Protein AF-A0A164LE20-F1 (afdb_monomer)

Nearest PDB structures (foldseek):
  1k1s-assembly1_A  TM=2.979E-01  e=1.971E+00  Saccharolobus solfataricus
  1k1q-assembly1_A  TM=3.313E-01  e=3.299E+00  Saccharolobus solfataricus
  3bq2-assembly1_A  TM=2.694E-01  e=3.493E+00  Sulfolobus acidocaldarius

Radius of gyration: 15.11 Å; Cα contacts (8 Å, |Δi|>4): 226; chains: 1; bounding box: 38×33×38 Å

Mean predicted aligned error: 7.6 Å

Sequence (130 aa):
MSAHNFYTVVSKNEGGFTFVELEKSNEIFAGNDSLSVLHDEYYDVVRVYEKNTDISHEEFANVADDTQGTWFVAQITKESVHVGHEFSSVRELREALPKLLDGVRADLLGDKELEVVIYPPNADTVYKKQ

Solvent-accessible surface area (backbone atoms only — not comparable to full-atom values): 7385 Å² total; per-residue (Å²): 129,87,80,80,51,39,31,41,39,36,23,42,55,100,91,43,35,43,78,45,82,40,74,70,49,72,64,60,71,71,48,88,65,17,56,49,52,48,49,76,76,35,52,59,63,45,36,29,31,45,64,87,38,58,51,54,66,70,61,53,68,73,53,60,60,84,46,70,40,63,29,42,33,45,33,34,29,62,85,74,45,76,44,34,48,79,33,62,28,43,45,60,41,62,70,45,45,65,61,55,69,69,46,34,46,74,80,62,85,72,49,61,61,81,33,46,40,36,32,53,61,82,43,55,59,85,42,69,66,131

Organism: Bacillus cereus (NCBI:txid1396)

pLDDT: mean 80.0, std 15.76, range [35.25, 96.56]

Structure (mmCIF, N/CA/C/O backbone):
data_AF-A0A164LE20-F1
#
_entry.id   AF-A0A164LE20-F1
#
loop_
_atom_site.group_PDB
_atom_site.id
_atom_site.type_symbol
_atom_site.label_atom_id
_atom_site.label_alt_id
_atom_site.label_comp_id
_atom_site.label_asym_id
_atom_site.label_entity_id
_atom_site.label_seq_id
_atom_site.pdbx_PDB_ins_code
_atom_site.Cartn_x
_atom_site.Cartn_y
_atom_site.Cartn_z
_atom_site.occupancy
_atom_site.B_iso_or_equiv
_atom_site.auth_seq_id
_atom_site.auth_comp_id
_atom_site.auth_asym_id
_atom_site.auth_atom_id
_atom_site.pdbx_PDB_model_num
ATOM 1 N N . MET A 1 1 ? 24.022 18.325 -0.982 1.00 35.25 1 MET A N 1
ATOM 2 C CA . MET A 1 1 ? 23.629 16.904 -1.045 1.00 35.25 1 MET A CA 1
ATOM 3 C C . MET A 1 1 ? 22.375 16.849 -1.890 1.00 35.25 1 MET A C 1
ATOM 5 O O . MET A 1 1 ? 21.443 17.575 -1.571 1.00 35.25 1 MET A O 1
ATOM 9 N N . SER A 1 2 ? 22.410 16.145 -3.022 1.00 36.69 2 SER A N 1
ATOM 10 C CA . SER A 1 2 ? 21.251 16.013 -3.911 1.00 36.69 2 SER A CA 1
ATOM 11 C C . SER A 1 2 ? 20.137 15.319 -3.132 1.00 36.69 2 SER A C 1
ATOM 13 O O . SER A 1 2 ? 20.308 14.179 -2.705 1.00 36.69 2 SER A O 1
ATOM 15 N N . ALA A 1 3 ? 19.041 16.026 -2.865 1.00 41.00 3 ALA A N 1
ATOM 16 C CA . ALA A 1 3 ? 17.818 15.403 -2.393 1.00 41.00 3 ALA A CA 1
ATOM 17 C C . ALA A 1 3 ? 17.265 14.611 -3.580 1.00 41.00 3 ALA A C 1
ATOM 19 O O . ALA A 1 3 ? 16.560 15.160 -4.423 1.00 41.00 3 ALA A O 1
ATOM 20 N N . HIS A 1 4 ? 17.670 13.347 -3.702 1.00 46.91 4 HIS A N 1
ATOM 21 C CA . HIS A 1 4 ? 17.032 12.434 -4.638 1.00 46.91 4 HIS A CA 1
ATOM 22 C C . HIS A 1 4 ? 15.567 12.313 -4.185 1.00 46.91 4 HIS A C 1
ATOM 24 O O . HIS A 1 4 ? 15.258 11.738 -3.132 1.00 46.91 4 HIS A O 1
ATOM 30 N N . ASN A 1 5 ? 14.691 13.000 -4.920 1.00 65.69 5 ASN A N 1
ATOM 31 C CA . ASN A 1 5 ? 13.245 12.924 -4.774 1.00 65.69 5 ASN A CA 1
ATOM 32 C C . ASN A 1 5 ? 12.844 11.621 -5.464 1.00 65.69 5 ASN A C 1
ATOM 34 O O . ASN A 1 5 ? 12.997 11.516 -6.677 1.00 65.69 5 ASN A O 1
ATOM 38 N N . PHE A 1 6 ? 12.445 10.615 -4.696 1.00 74.75 6 PHE A N 1
ATOM 39 C CA . PHE A 1 6 ? 11.974 9.344 -5.238 1.00 74.75 6 PHE A CA 1
ATOM 40 C C . PHE A 1 6 ? 10.446 9.346 -5.266 1.00 74.75 6 PHE A C 1
ATOM 42 O O . PHE A 1 6 ? 9.825 10.006 -4.437 1.00 74.75 6 PHE A O 1
ATOM 49 N N . TYR A 1 7 ? 9.860 8.609 -6.198 1.00 82.31 7 TYR A N 1
ATOM 50 C CA . TYR A 1 7 ? 8.422 8.372 -6.289 1.00 82.31 7 TYR A CA 1
ATOM 51 C C . TYR A 1 7 ? 8.149 6.879 -6.249 1.00 82.31 7 TYR A C 1
ATOM 53 O O . TYR A 1 7 ? 8.954 6.102 -6.762 1.00 82.31 7 TYR A O 1
ATOM 61 N N . THR A 1 8 ? 6.991 6.489 -5.724 1.00 86.69 8 THR A N 1
ATOM 62 C CA . THR A 1 8 ? 6.518 5.108 -5.839 1.00 86.69 8 THR A CA 1
ATOM 63 C C . THR A 1 8 ? 5.403 5.037 -6.871 1.00 86.69 8 THR A C 1
ATOM 65 O O . THR A 1 8 ? 4.338 5.630 -6.696 1.00 86.69 8 THR A O 1
ATOM 68 N N . VAL A 1 9 ? 5.640 4.297 -7.950 1.00 86.94 9 VAL A N 1
ATOM 69 C CA . VAL A 1 9 ? 4.643 4.014 -8.985 1.00 86.94 9 VAL A CA 1
ATOM 70 C C . VAL A 1 9 ? 3.929 2.715 -8.646 1.00 86.94 9 VAL A C 1
ATOM 72 O O . VAL A 1 9 ? 4.569 1.678 -8.483 1.00 86.94 9 VAL A O 1
ATOM 75 N N . VAL A 1 10 ? 2.601 2.778 -8.570 1.00 89.50 10 VAL A N 1
ATOM 76 C CA . VAL A 1 10 ? 1.716 1.618 -8.467 1.00 89.50 10 VAL A CA 1
ATOM 77 C C . VAL A 1 10 ? 1.113 1.344 -9.837 1.00 89.50 10 VAL A C 1
ATOM 79 O O . VAL A 1 10 ? 0.312 2.131 -10.356 1.00 89.50 10 VAL A O 1
ATOM 82 N N . SER A 1 11 ? 1.468 0.194 -10.392 1.00 87.88 11 SER A N 1
ATOM 83 C CA . SER A 1 11 ? 0.993 -0.283 -11.689 1.00 87.88 11 SER A CA 1
ATOM 84 C C . SER A 1 11 ? 0.170 -1.547 -11.529 1.00 87.88 11 SER A C 1
ATOM 86 O O . SER A 1 11 ? 0.471 -2.387 -10.680 1.00 87.88 11 SER A O 1
ATOM 88 N N . LYS A 1 12 ? -0.862 -1.692 -12.359 1.00 87.19 12 LYS A N 1
ATOM 89 C CA . LYS A 1 12 ? -1.690 -2.895 -12.419 1.00 87.19 12 LYS A CA 1
ATOM 90 C C . LYS A 1 12 ? -1.331 -3.719 -13.650 1.00 87.19 12 LYS A C 1
ATOM 92 O O . LYS A 1 12 ? -1.237 -3.197 -14.756 1.00 87.19 12 LYS A O 1
ATOM 97 N N . ASN A 1 13 ? -1.166 -5.021 -13.461 1.00 81.62 13 ASN A N 1
ATOM 98 C CA . ASN A 1 13 ? -0.957 -5.996 -14.528 1.00 81.62 13 ASN A CA 1
ATOM 99 C C . ASN A 1 13 ? -1.868 -7.222 -14.322 1.00 81.62 13 ASN A C 1
ATOM 101 O O . ASN A 1 13 ? -2.644 -7.279 -13.367 1.00 81.62 13 ASN A O 1
ATOM 105 N N . GLU A 1 14 ? -1.800 -8.205 -15.226 1.00 78.38 14 GLU A N 1
ATOM 106 C CA . GLU A 1 14 ? -2.634 -9.419 -15.161 1.00 78.38 14 GLU A CA 1
ATOM 107 C C . GLU A 1 14 ? -2.440 -10.230 -13.863 1.00 78.38 14 GLU A C 1
ATOM 109 O O . GLU A 1 14 ? -3.344 -10.954 -13.451 1.00 78.38 14 GLU A O 1
ATOM 114 N N . GLY A 1 15 ? -1.286 -10.088 -13.204 1.00 74.00 15 GLY A N 1
ATOM 115 C CA . GLY A 1 15 ? -0.936 -10.760 -11.952 1.00 74.00 15 GLY A CA 1
ATOM 116 C C . GLY A 1 15 ? -1.239 -9.966 -10.676 1.00 74.00 15 GLY A C 1
ATOM 117 O O . GLY A 1 15 ? -0.987 -10.486 -9.592 1.00 74.00 15 GLY A O 1
ATOM 118 N N . GLY A 1 16 ? -1.769 -8.740 -10.772 1.00 85.25 16 GLY A N 1
ATOM 119 C CA . GLY A 1 16 ? -2.086 -7.889 -9.618 1.00 85.25 16 GLY A CA 1
ATOM 120 C C . GLY A 1 16 ? -1.420 -6.516 -9.686 1.00 85.25 16 GLY A C 1
ATOM 121 O O . GLY A 1 16 ? -1.396 -5.886 -10.744 1.00 85.25 16 GLY A O 1
ATOM 122 N N . PHE A 1 17 ? -0.911 -6.038 -8.548 1.00 90.50 17 PHE A N 1
ATOM 123 C CA . PHE A 1 17 ? -0.223 -4.750 -8.451 1.00 90.50 17 PHE A CA 1
ATOM 124 C C . PHE A 1 17 ? 1.288 -4.924 -8.306 1.00 90.50 17 PHE A C 1
ATOM 126 O O . PHE A 1 17 ? 1.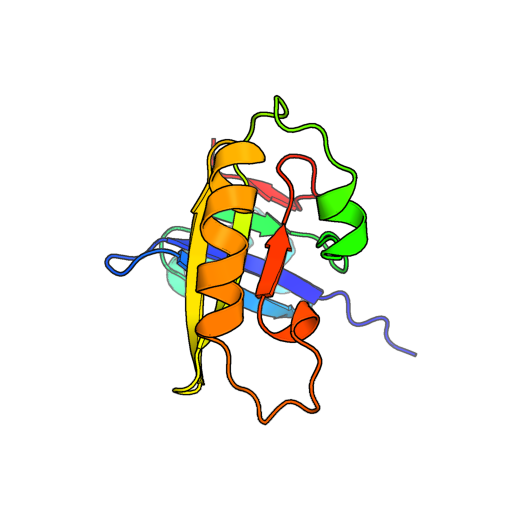763 -5.847 -7.645 1.00 90.50 17 PHE A O 1
ATOM 133 N N . THR A 1 18 ? 2.041 -4.000 -8.891 1.00 87.88 18 THR A N 1
ATOM 134 C CA . THR A 1 18 ? 3.497 -3.892 -8.752 1.00 87.88 18 THR A CA 1
ATOM 135 C C . THR A 1 18 ? 3.881 -2.488 -8.324 1.00 87.88 18 THR A C 1
ATOM 137 O O . THR A 1 18 ? 3.229 -1.520 -8.718 1.00 87.88 18 THR A O 1
ATOM 140 N N . PHE A 1 19 ? 4.958 -2.397 -7.548 1.00 88.06 19 PHE A N 1
ATOM 141 C CA . PHE A 1 19 ? 5.479 -1.157 -6.989 1.00 88.06 19 PHE A CA 1
ATOM 142 C C . PHE A 1 19 ? 6.898 -0.943 -7.497 1.00 88.06 19 PHE A C 1
ATOM 144 O O . PHE A 1 19 ? 7.716 -1.861 -7.434 1.00 88.06 19 PHE A O 1
ATOM 151 N N . VAL A 1 20 ? 7.178 0.251 -8.007 1.00 82.56 20 VAL A N 1
ATOM 152 C CA . VAL A 1 20 ? 8.501 0.615 -8.523 1.00 82.56 20 VAL A CA 1
ATOM 153 C C . VAL A 1 20 ? 8.908 1.960 -7.944 1.00 82.56 20 VAL A C 1
ATOM 155 O O . VAL A 1 20 ? 8.146 2.924 -8.015 1.00 82.56 20 VAL A O 1
ATOM 158 N N . GLU A 1 21 ? 10.110 2.020 -7.377 1.00 81.38 21 GLU A N 1
ATOM 159 C CA . GLU A 1 21 ? 10.728 3.276 -6.965 1.00 81.38 21 GLU A CA 1
ATOM 160 C C . GLU A 1 21 ? 11.446 3.916 -8.151 1.00 81.38 21 GLU A C 1
ATOM 162 O O . GLU A 1 21 ? 12.285 3.285 -8.795 1.00 81.38 21 GLU A O 1
ATOM 167 N N . LEU A 1 22 ? 11.127 5.177 -8.434 1.00 76.56 22 LEU A N 1
ATOM 168 C CA . LEU A 1 22 ? 11.749 5.946 -9.508 1.00 76.56 22 LEU A CA 1
ATOM 169 C C . LEU A 1 22 ? 12.419 7.194 -8.952 1.00 76.56 22 LEU A C 1
ATOM 171 O O . LEU A 1 22 ? 11.830 7.927 -8.157 1.00 76.56 22 LEU A O 1
ATOM 175 N N . GLU A 1 23 ? 13.634 7.477 -9.414 1.00 73.06 23 GLU A N 1
ATOM 176 C CA . GLU A 1 23 ? 14.245 8.786 -9.200 1.00 73.06 23 GLU A CA 1
ATOM 177 C C . GLU A 1 23 ? 13.506 9.849 -10.016 1.00 73.06 23 GLU A C 1
ATOM 179 O O . GLU A 1 23 ? 13.134 9.619 -11.167 1.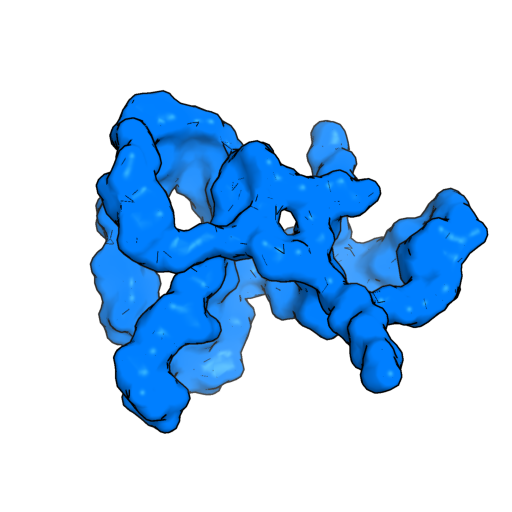00 73.06 23 GLU A O 1
ATOM 184 N N . LYS A 1 24 ? 13.342 11.046 -9.440 1.00 62.16 24 LYS A N 1
ATOM 185 C CA . LYS A 1 24 ? 12.901 12.248 -10.153 1.00 62.16 24 LYS A CA 1
ATOM 186 C C . LYS A 1 24 ? 13.923 12.616 -11.224 1.00 62.16 24 LYS A C 1
ATOM 188 O O . LYS A 1 24 ? 14.743 13.514 -11.033 1.00 62.16 24 LYS A O 1
ATOM 193 N N . SER A 1 25 ? 13.868 11.954 -12.371 1.00 57.62 25 SER A N 1
ATOM 194 C CA . SER A 1 25 ? 14.395 12.546 -13.586 1.00 57.62 25 SER A CA 1
ATOM 195 C C . SER A 1 25 ? 13.447 13.685 -13.964 1.00 57.62 25 SER A C 1
ATOM 197 O O . SER A 1 25 ? 12.223 13.576 -13.841 1.00 57.62 25 SER A O 1
ATOM 199 N N . ASN A 1 26 ? 13.998 14.815 -14.404 1.00 51.78 26 ASN A N 1
ATOM 200 C CA . ASN A 1 26 ? 13.175 15.918 -14.902 1.00 51.78 26 ASN A CA 1
ATOM 201 C C . ASN A 1 26 ? 12.292 15.475 -16.089 1.00 51.78 26 ASN A C 1
ATOM 203 O O . ASN A 1 26 ? 11.334 16.162 -16.404 1.00 51.78 26 ASN A O 1
ATOM 207 N N . GLU A 1 27 ? 12.576 14.329 -16.714 1.00 47.75 27 GLU A N 1
ATOM 208 C CA . GLU A 1 27 ? 11.870 13.795 -17.879 1.00 47.75 27 GLU A CA 1
ATOM 209 C C . GLU A 1 27 ? 10.577 13.041 -17.530 1.00 47.75 27 GLU A C 1
ATOM 211 O O . GLU A 1 27 ? 9.660 13.077 -18.344 1.00 47.75 27 GLU A O 1
ATOM 216 N N . ILE A 1 28 ? 10.440 12.450 -16.329 1.00 55.06 28 ILE A N 1
ATOM 217 C CA . ILE A 1 28 ? 9.213 11.731 -15.898 1.00 55.06 28 ILE A CA 1
ATOM 218 C C . ILE A 1 28 ? 8.056 12.693 -15.542 1.00 55.06 28 ILE A C 1
ATOM 220 O O . ILE A 1 28 ? 6.896 12.286 -15.495 1.00 55.06 28 ILE A O 1
ATOM 224 N N . PHE A 1 29 ? 8.317 13.998 -15.390 1.00 53.97 29 PHE A N 1
ATOM 225 C CA . PHE A 1 29 ? 7.284 14.976 -15.005 1.00 53.97 29 PHE A CA 1
ATOM 226 C C . PHE A 1 29 ? 7.274 16.277 -15.833 1.00 53.97 29 PHE A C 1
ATOM 228 O O . PHE A 1 29 ? 6.552 17.212 -15.485 1.00 53.97 29 PHE A O 1
ATOM 235 N N . ALA A 1 30 ? 8.048 16.372 -16.923 1.00 46.56 30 ALA A N 1
ATOM 236 C CA . ALA A 1 30 ? 8.171 17.589 -17.743 1.00 46.56 30 ALA A CA 1
ATOM 237 C C . ALA A 1 30 ? 7.077 17.792 -18.816 1.00 46.56 30 ALA A C 1
ATOM 239 O O . ALA A 1 30 ? 7.249 18.619 -19.712 1.00 46.56 30 ALA A O 1
ATOM 240 N N . GLY A 1 31 ? 5.930 17.117 -18.730 1.00 47.91 31 GLY A N 1
ATOM 241 C CA . GLY A 1 31 ? 4.773 17.410 -19.582 1.00 47.91 31 GLY A CA 1
ATOM 242 C C . GLY A 1 31 ? 3.818 16.233 -19.742 1.00 47.91 31 GLY A C 1
ATOM 243 O O . GLY A 1 31 ? 4.050 15.155 -19.203 1.00 47.91 31 GLY A O 1
ATOM 244 N N . ASN A 1 32 ? 2.744 16.439 -20.512 1.00 50.25 32 ASN A N 1
ATOM 245 C CA . ASN A 1 32 ? 1.739 15.409 -20.823 1.00 50.25 32 ASN A CA 1
ATOM 246 C C . ASN A 1 32 ? 2.342 14.117 -21.423 1.00 50.25 32 ASN A C 1
ATOM 248 O O . ASN A 1 32 ? 1.724 13.065 -21.292 1.00 50.25 32 ASN A O 1
ATOM 252 N N . ASP A 1 33 ? 3.541 14.183 -22.013 1.00 50.53 33 ASP A N 1
ATOM 253 C CA . ASP A 1 33 ? 4.252 13.036 -22.603 1.00 50.53 33 ASP A CA 1
ATOM 254 C C . ASP A 1 33 ? 5.058 12.209 -21.581 1.00 50.53 33 ASP A C 1
ATOM 256 O O . ASP A 1 33 ? 5.485 11.087 -21.855 1.00 50.53 33 ASP A O 1
ATOM 260 N N . SER A 1 34 ? 5.270 12.716 -20.369 1.00 54.53 34 SER A N 1
ATOM 261 C CA . SER A 1 34 ? 6.060 11.993 -19.374 1.00 54.53 34 SER A CA 1
ATOM 262 C C . SER A 1 34 ? 5.277 10.863 -18.695 1.00 54.53 34 SER A C 1
ATOM 264 O O . SER A 1 34 ? 5.836 9.822 -18.355 1.00 54.53 34 SER A O 1
ATOM 266 N N . LEU A 1 35 ? 3.955 11.024 -18.577 1.00 56.25 35 LEU A N 1
ATOM 267 C CA . LEU A 1 35 ? 3.057 9.941 -18.174 1.00 56.25 35 LEU A CA 1
ATOM 268 C C . LEU A 1 35 ? 2.938 8.867 -19.264 1.00 56.25 35 LEU A C 1
ATOM 270 O O . LEU A 1 35 ? 2.720 7.709 -18.922 1.00 56.25 35 LEU A O 1
ATOM 274 N N . SER A 1 36 ? 3.115 9.206 -20.552 1.00 56.16 36 SER A N 1
ATOM 275 C CA . SER A 1 36 ? 3.174 8.183 -21.607 1.00 56.16 36 SER A CA 1
ATOM 276 C C . SER A 1 36 ? 4.427 7.319 -21.515 1.00 56.16 36 SER A C 1
ATOM 278 O O . SER A 1 36 ? 4.313 6.120 -21.719 1.00 56.16 36 SER A O 1
ATOM 280 N N . VAL A 1 37 ? 5.576 7.870 -21.100 1.00 57.62 37 VAL A N 1
ATOM 281 C CA . VAL A 1 37 ? 6.776 7.055 -20.823 1.00 57.62 37 VAL A CA 1
ATOM 282 C C . VAL A 1 37 ? 6.498 6.061 -19.696 1.00 57.62 37 VAL A C 1
ATOM 284 O O . VAL A 1 37 ? 6.802 4.880 -19.829 1.00 57.62 37 VAL A O 1
ATOM 287 N N . LEU A 1 38 ? 5.834 6.507 -18.621 1.00 63.84 38 LEU A N 1
ATOM 288 C CA . LEU A 1 38 ? 5.429 5.597 -17.550 1.00 63.84 38 LEU A CA 1
ATOM 289 C C . LEU A 1 38 ? 4.423 4.546 -18.026 1.00 63.84 38 LEU A C 1
ATOM 291 O O . LEU A 1 38 ? 4.519 3.416 -17.580 1.00 63.84 38 LEU A O 1
ATOM 295 N N . HIS A 1 39 ? 3.493 4.881 -18.921 1.00 59.69 39 HIS A N 1
ATOM 296 C CA . HIS A 1 39 ? 2.543 3.918 -19.490 1.00 59.69 39 HIS A CA 1
ATOM 297 C C . HIS A 1 39 ? 3.187 2.908 -20.453 1.00 59.69 39 HIS A C 1
ATOM 299 O O . HIS A 1 39 ? 2.734 1.764 -20.516 1.00 59.69 39 HIS A O 1
ATOM 305 N N . ASP A 1 40 ? 4.204 3.325 -21.209 1.00 59.84 40 ASP A N 1
ATOM 306 C CA . ASP A 1 40 ? 4.910 2.476 -22.173 1.00 59.84 40 ASP A CA 1
ATOM 307 C C . ASP A 1 40 ? 5.897 1.527 -21.472 1.00 59.84 40 ASP A C 1
ATOM 309 O O . ASP A 1 40 ? 6.067 0.384 -21.899 1.00 59.84 40 ASP A O 1
ATOM 313 N N . GLU A 1 41 ? 6.528 1.976 -20.381 1.00 63.44 41 GLU A N 1
ATOM 314 C CA . GLU A 1 41 ? 7.474 1.176 -19.591 1.00 63.44 41 GLU A CA 1
ATOM 315 C C . GLU A 1 41 ? 6.798 0.368 -18.474 1.00 63.44 41 GLU A C 1
ATOM 317 O O . GLU A 1 41 ? 7.228 -0.746 -18.159 1.00 63.44 41 GLU A O 1
ATOM 322 N N . TYR A 1 42 ? 5.720 0.895 -17.892 1.00 63.72 42 TYR A N 1
ATOM 323 C CA . TYR A 1 42 ? 4.990 0.291 -16.786 1.00 63.72 42 TYR A CA 1
ATOM 324 C C . TYR A 1 42 ? 3.511 0.156 -17.161 1.00 63.72 42 TYR A C 1
ATOM 326 O O . TYR A 1 42 ? 2.807 1.131 -17.414 1.00 63.72 42 TYR A O 1
ATOM 334 N N . TYR A 1 43 ? 3.021 -1.087 -17.180 1.00 67.00 43 TYR A N 1
ATOM 335 C CA . TYR A 1 43 ? 1.606 -1.418 -17.383 1.00 67.00 43 TYR A CA 1
ATOM 336 C C . TYR A 1 43 ? 0.665 -0.522 -16.558 1.00 67.00 43 TYR A C 1
ATOM 338 O O . TYR A 1 43 ? 1.068 0.013 -15.525 1.00 67.00 43 TYR A O 1
ATOM 346 N N . ASP A 1 44 ? -0.593 -0.415 -17.004 1.00 81.50 44 ASP A N 1
ATOM 347 C CA . ASP A 1 44 ? -1.668 0.446 -16.483 1.00 81.50 44 ASP A CA 1
ATOM 348 C C . ASP A 1 44 ? -1.377 1.121 -15.127 1.00 81.50 44 ASP A C 1
ATOM 350 O O . ASP A 1 44 ? -1.700 0.591 -14.057 1.00 81.50 44 ASP A O 1
ATOM 354 N N . VAL A 1 45 ? -0.715 2.283 -15.180 1.00 84.62 45 VAL A N 1
ATOM 355 C CA . VAL A 1 45 ? -0.361 3.069 -13.995 1.00 84.62 45 VAL A CA 1
ATOM 356 C C . VAL A 1 45 ? -1.643 3.538 -13.318 1.00 84.62 45 VAL A C 1
ATOM 358 O O . VAL A 1 45 ? -2.475 4.222 -13.916 1.00 84.62 45 VAL A O 1
ATOM 361 N N . VAL A 1 46 ? -1.803 3.186 -12.045 1.00 87.38 46 VAL A N 1
ATOM 362 C CA . VAL A 1 46 ? -3.017 3.498 -11.278 1.00 87.38 46 VAL A CA 1
ATOM 363 C C . VAL A 1 46 ? -2.780 4.674 -10.341 1.00 87.38 46 VAL A C 1
ATOM 365 O O . VAL A 1 46 ? -3.657 5.529 -10.167 1.00 87.38 46 VAL A O 1
ATOM 368 N N . ARG A 1 47 ? -1.592 4.737 -9.733 1.00 88.12 47 ARG A N 1
ATOM 369 C CA . ARG A 1 47 ? -1.242 5.769 -8.759 1.00 88.12 47 ARG A CA 1
ATOM 370 C C . ARG A 1 47 ? 0.262 6.015 -8.734 1.00 88.12 47 ARG A C 1
ATOM 372 O O . ARG A 1 47 ? 1.038 5.082 -8.893 1.00 88.12 47 ARG A O 1
ATOM 379 N N . VAL A 1 48 ? 0.662 7.261 -8.503 1.00 86.88 48 VAL A N 1
ATOM 380 C CA . VAL A 1 48 ? 2.058 7.627 -8.247 1.00 86.88 48 VAL A CA 1
ATOM 381 C C . VAL A 1 48 ? 2.116 8.467 -6.980 1.00 86.88 48 VAL A C 1
ATOM 383 O O . VAL A 1 48 ? 1.445 9.497 -6.880 1.00 86.88 48 VAL A O 1
ATOM 386 N N . TYR A 1 49 ? 2.906 8.000 -6.025 1.00 86.94 49 TYR A N 1
ATOM 387 C CA . TYR A 1 49 ? 3.072 8.556 -4.690 1.00 86.94 49 TYR A CA 1
ATOM 388 C C . TYR A 1 49 ? 4.332 9.415 -4.589 1.00 86.94 49 TYR A C 1
ATOM 390 O O . TYR A 1 49 ? 5.369 9.051 -5.147 1.00 86.94 49 TYR A O 1
ATOM 398 N N . GLU A 1 50 ? 4.238 10.534 -3.866 1.00 84.88 50 GLU A N 1
ATOM 399 C CA . GLU A 1 50 ? 5.404 11.308 -3.418 1.00 84.88 50 GLU A CA 1
ATOM 400 C C . GLU A 1 50 ? 6.264 10.496 -2.431 1.00 84.88 50 GLU A C 1
ATOM 402 O O . GLU A 1 50 ? 5.812 9.520 -1.827 1.00 84.88 50 GLU A O 1
ATOM 407 N N . LYS A 1 51 ? 7.522 10.909 -2.249 1.00 80.00 51 LYS A N 1
ATOM 408 C CA . LYS A 1 51 ? 8.446 10.264 -1.305 1.00 80.00 51 LYS A CA 1
ATOM 409 C C . LYS A 1 51 ? 7.924 10.324 0.138 1.00 80.00 51 LYS A C 1
ATOM 411 O O . LYS A 1 51 ? 7.497 11.388 0.579 1.00 80.00 51 LYS A O 1
ATOM 416 N N . ASN A 1 52 ? 8.124 9.246 0.904 1.00 80.06 52 ASN A N 1
ATOM 417 C CA . ASN A 1 52 ? 7.804 9.151 2.338 1.00 80.06 52 ASN A CA 1
ATOM 418 C C . ASN A 1 52 ? 6.313 9.385 2.654 1.00 80.06 52 ASN A C 1
ATOM 420 O O . ASN A 1 52 ? 5.987 9.981 3.679 1.00 80.06 52 ASN A O 1
ATOM 424 N N . THR A 1 53 ? 5.416 9.011 1.740 1.00 88.56 53 THR A N 1
ATOM 425 C CA . THR A 1 53 ? 3.968 9.103 1.978 1.00 88.56 53 THR A CA 1
ATOM 426 C C . THR A 1 53 ? 3.357 7.806 2.509 1.00 88.56 53 THR A C 1
ATOM 428 O O . THR A 1 53 ? 2.159 7.773 2.810 1.00 88.56 53 THR A O 1
ATOM 431 N N . ASP A 1 54 ? 4.143 6.735 2.549 1.00 91.06 54 ASP A N 1
ATOM 432 C CA . ASP A 1 54 ? 3.826 5.528 3.291 1.00 91.06 54 ASP A CA 1
ATOM 433 C C . ASP A 1 54 ? 3.697 5.830 4.789 1.00 91.06 54 ASP A C 1
ATOM 435 O O . ASP A 1 54 ? 4.170 6.855 5.283 1.00 91.06 54 ASP A O 1
ATOM 439 N N . ILE A 1 55 ? 3.006 4.946 5.50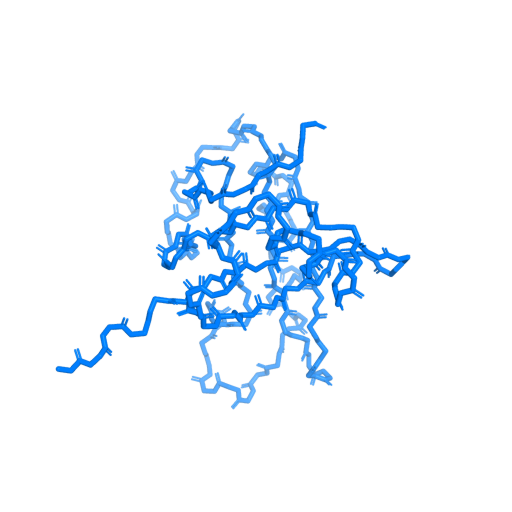1 1.00 92.88 55 ILE A N 1
ATOM 440 C CA . ILE A 1 55 ? 2.850 5.028 6.953 1.00 92.88 55 ILE A CA 1
ATOM 441 C C . ILE A 1 55 ? 3.417 3.774 7.608 1.00 92.88 55 ILE A C 1
ATOM 443 O O . ILE A 1 55 ? 3.314 2.672 7.061 1.00 92.88 55 ILE A O 1
ATOM 447 N N . SER A 1 56 ? 3.949 3.940 8.813 1.00 92.12 56 SER A N 1
ATOM 448 C CA . SER A 1 56 ? 4.383 2.828 9.662 1.00 92.12 56 SER A CA 1
ATOM 449 C C . SER A 1 56 ? 3.205 1.969 10.138 1.00 92.12 56 SER A C 1
ATOM 451 O O . SER A 1 56 ? 2.051 2.418 10.177 1.00 92.12 56 SER A O 1
ATOM 453 N N . HIS A 1 57 ? 3.466 0.732 10.574 1.00 92.19 57 HIS A N 1
ATOM 454 C CA . HIS A 1 57 ? 2.422 -0.130 11.140 1.00 92.19 57 HIS A CA 1
ATOM 455 C C . HIS A 1 57 ? 1.905 0.427 12.471 1.00 92.19 57 HIS A C 1
ATOM 457 O O . HIS A 1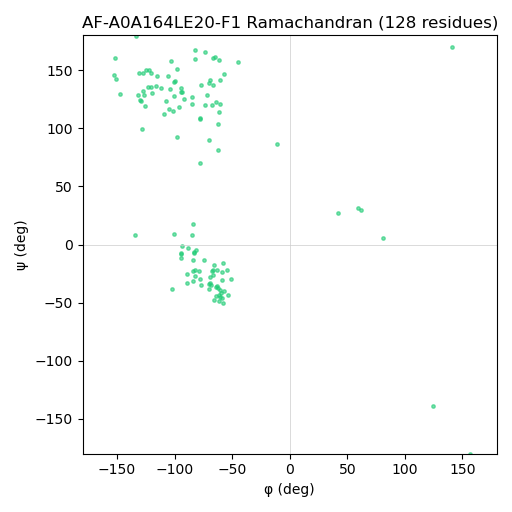 57 ? 0.743 0.196 12.808 1.00 92.19 57 HIS A O 1
ATOM 463 N N . GLU A 1 58 ? 2.715 1.198 13.206 1.00 91.88 58 GLU A N 1
ATOM 464 C CA . GLU A 1 58 ? 2.275 1.942 14.395 1.00 91.88 58 GLU A CA 1
ATOM 465 C C . GLU A 1 58 ? 1.268 3.043 14.032 1.00 91.88 58 GLU A C 1
ATOM 467 O O . GLU A 1 58 ? 0.200 3.136 14.643 1.00 91.88 58 GLU A O 1
ATOM 472 N N . GLU A 1 59 ? 1.561 3.854 13.013 1.00 94.19 59 GLU A N 1
ATOM 473 C CA . GLU A 1 59 ? 0.616 4.856 12.510 1.00 94.19 59 GLU A CA 1
ATOM 474 C C . GLU A 1 59 ? -0.670 4.192 12.015 1.00 94.19 59 GLU A C 1
ATOM 476 O O . GLU A 1 59 ? 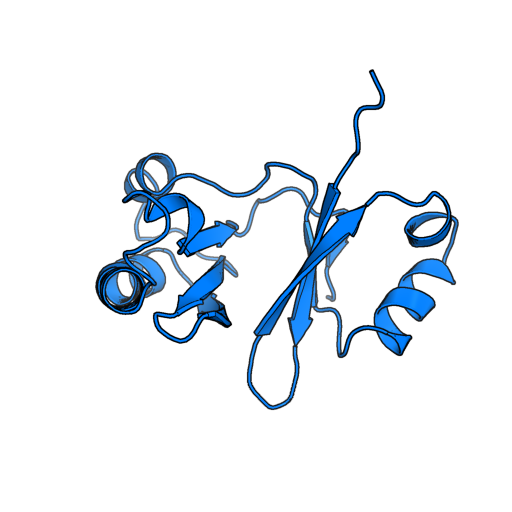-1.764 4.616 12.393 1.00 94.19 59 GLU A O 1
ATOM 481 N N . PHE A 1 60 ? -0.553 3.097 11.257 1.00 95.00 60 PHE A N 1
ATOM 482 C CA . PHE A 1 60 ? -1.694 2.311 10.792 1.00 95.00 60 PHE A CA 1
ATOM 483 C C . PHE A 1 60 ? -2.536 1.746 11.948 1.00 95.00 60 PHE A C 1
ATOM 485 O O . PHE A 1 60 ? -3.768 1.796 11.900 1.00 95.00 60 PHE A O 1
ATOM 492 N N . ALA A 1 61 ? -1.906 1.244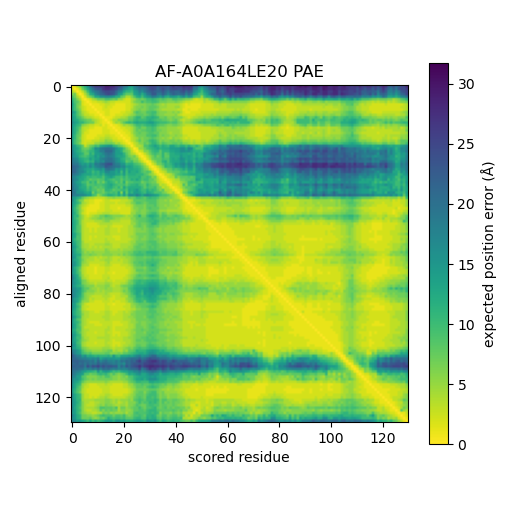 13.015 1.00 93.62 61 ALA A N 1
ATOM 493 C CA . ALA A 1 61 ? -2.609 0.663 14.159 1.00 93.62 61 ALA A CA 1
ATOM 494 C C . ALA A 1 61 ? -3.575 1.657 14.825 1.00 93.62 61 ALA A C 1
ATOM 496 O O . ALA A 1 61 ? -4.627 1.236 15.324 1.00 93.62 61 ALA A O 1
ATOM 497 N N . ASN A 1 62 ? -3.241 2.951 14.773 1.00 95.50 62 ASN A N 1
ATOM 498 C CA . ASN A 1 62 ? -4.020 4.056 15.326 1.00 95.50 62 ASN A CA 1
ATOM 499 C C . ASN A 1 62 ? -5.152 4.555 14.403 1.00 95.50 62 ASN A C 1
ATOM 501 O O . ASN A 1 62 ? -5.952 5.392 14.825 1.00 95.50 62 ASN A O 1
ATOM 505 N N . VAL A 1 63 ? -5.260 4.054 13.167 1.00 95.56 63 VAL A N 1
ATOM 506 C CA . VAL A 1 63 ? -6.332 4.441 12.237 1.00 95.56 63 VAL A CA 1
ATOM 507 C C . VAL A 1 63 ? -7.643 3.737 12.605 1.00 95.56 63 VAL A C 1
ATOM 509 O O . VAL A 1 63 ? -7.666 2.543 12.906 1.00 95.56 63 VAL A O 1
ATOM 512 N N . ALA A 1 64 ? -8.759 4.469 12.568 1.00 94.75 64 ALA A N 1
ATOM 513 C CA . ALA A 1 64 ? -10.078 3.933 12.894 1.00 94.75 64 ALA A CA 1
ATOM 514 C C . ALA A 1 64 ? -10.553 2.881 11.870 1.00 94.75 64 ALA A C 1
ATOM 516 O O . ALA A 1 64 ? -10.434 3.084 10.661 1.00 94.75 64 ALA A O 1
ATOM 517 N N . ASP A 1 65 ? -11.136 1.777 12.350 1.00 91.44 65 ASP A N 1
ATOM 518 C CA . ASP A 1 65 ? -11.554 0.625 11.527 1.00 91.44 65 ASP A CA 1
ATOM 519 C C . ASP A 1 65 ? -12.642 0.935 10.491 1.00 91.44 65 ASP A C 1
ATOM 521 O O . ASP A 1 65 ? -12.814 0.189 9.526 1.00 91.44 65 ASP A O 1
ATOM 525 N N . ASP A 1 66 ? -13.412 2.001 10.695 1.00 92.38 66 ASP A N 1
ATOM 526 C CA . ASP A 1 66 ? -14.446 2.462 9.772 1.00 92.38 66 ASP A CA 1
ATOM 527 C C . ASP A 1 66 ? -13.890 3.323 8.629 1.00 92.38 66 ASP A C 1
ATOM 529 O O . ASP A 1 66 ? -14.616 3.593 7.669 1.00 92.38 66 ASP A O 1
ATOM 533 N N . THR A 1 67 ? -12.605 3.686 8.672 1.00 94.81 67 THR A N 1
ATOM 534 C CA . THR A 1 67 ? -11.940 4.457 7.617 1.00 94.81 67 THR A CA 1
ATOM 535 C C . THR A 1 67 ? -11.980 3.700 6.288 1.00 94.81 67 THR A C 1
ATOM 537 O O . THR A 1 67 ? -11.470 2.582 6.157 1.00 94.81 67 THR A O 1
ATOM 540 N N . GLN A 1 68 ? -12.582 4.343 5.287 1.00 94.62 68 GLN A N 1
ATOM 541 C CA . GLN A 1 68 ? -12.735 3.830 3.925 1.00 94.62 68 GLN A CA 1
ATOM 542 C C . GLN A 1 68 ? -11.736 4.481 2.967 1.00 94.62 68 GLN A C 1
ATOM 544 O O . GLN A 1 68 ? -11.275 5.601 3.189 1.00 94.62 68 GLN A O 1
ATOM 549 N N . GLY A 1 69 ? -11.460 3.798 1.860 1.00 92.50 69 GLY A N 1
ATOM 550 C CA . GLY A 1 69 ? -10.667 4.316 0.750 1.00 92.50 69 GLY A CA 1
ATOM 551 C C . GLY A 1 69 ? -9.747 3.251 0.169 1.00 92.50 69 GLY A C 1
ATOM 552 O O . GLY A 1 69 ? -9.589 2.184 0.742 1.00 92.50 69 GLY A O 1
ATOM 553 N N . THR A 1 70 ? -9.132 3.539 -0.974 1.00 93.81 70 THR A N 1
ATOM 554 C CA . THR A 1 70 ? -8.185 2.607 -1.598 1.00 93.81 70 THR A CA 1
ATOM 555 C C . THR A 1 70 ? -6.834 2.657 -0.890 1.00 93.81 70 THR A C 1
ATOM 557 O O . THR A 1 70 ? -6.086 3.630 -1.062 1.00 93.81 70 THR A O 1
ATOM 560 N N . TRP A 1 71 ? -6.538 1.598 -0.142 1.00 95.44 71 TRP A N 1
ATOM 561 C CA . TRP A 1 71 ? -5.250 1.313 0.481 1.00 95.44 71 TRP A CA 1
ATOM 562 C C . TRP A 1 71 ? -4.424 0.430 -0.441 1.00 95.44 71 TRP A C 1
ATOM 564 O O . TRP A 1 71 ? -4.909 -0.596 -0.916 1.00 95.44 71 TRP A O 1
ATOM 574 N N . PHE A 1 72 ? -3.173 0.812 -0.658 1.00 95.50 72 PHE A N 1
ATOM 575 C CA . PHE A 1 72 ? -2.221 0.029 -1.432 1.00 95.50 72 PHE A CA 1
ATOM 576 C C . PHE A 1 72 ? -1.132 -0.491 -0.503 1.00 95.50 72 PHE A C 1
ATOM 578 O O . PHE A 1 72 ? -0.632 0.254 0.334 1.00 95.50 72 PHE A O 1
ATOM 585 N N . VAL A 1 73 ? -0.774 -1.767 -0.631 1.00 95.19 73 VAL A N 1
ATOM 586 C CA . VAL A 1 73 ? 0.250 -2.394 0.210 1.00 95.19 73 VAL A CA 1
ATOM 587 C C . VAL A 1 73 ? 1.253 -3.125 -0.662 1.00 95.19 73 VAL A C 1
ATOM 589 O O . VAL A 1 73 ? 0.869 -3.987 -1.451 1.00 95.19 73 VAL A O 1
ATOM 592 N N . ALA A 1 74 ? 2.529 -2.790 -0.509 1.00 92.75 74 ALA A N 1
ATOM 593 C CA . ALA A 1 74 ? 3.626 -3.513 -1.134 1.00 92.75 74 ALA A CA 1
ATOM 594 C C . ALA A 1 74 ? 4.162 -4.559 -0.157 1.00 92.75 74 ALA A C 1
ATOM 596 O O . ALA A 1 74 ? 4.370 -4.253 1.012 1.00 92.75 74 ALA A O 1
ATOM 597 N N . GLN A 1 75 ? 4.388 -5.779 -0.633 1.00 91.69 75 GLN A N 1
ATOM 598 C CA . GLN A 1 75 ? 4.950 -6.873 0.147 1.00 91.69 75 GLN A CA 1
ATOM 599 C C . GLN A 1 75 ? 6.155 -7.476 -0.577 1.00 91.69 75 GLN A C 1
ATOM 601 O O . GLN A 1 75 ? 6.051 -7.828 -1.752 1.00 91.69 75 GLN A O 1
ATOM 606 N N . ILE A 1 76 ? 7.262 -7.674 0.133 1.00 88.38 76 ILE A N 1
ATOM 607 C CA . ILE A 1 76 ? 8.380 -8.509 -0.317 1.00 88.38 76 ILE A CA 1
ATOM 6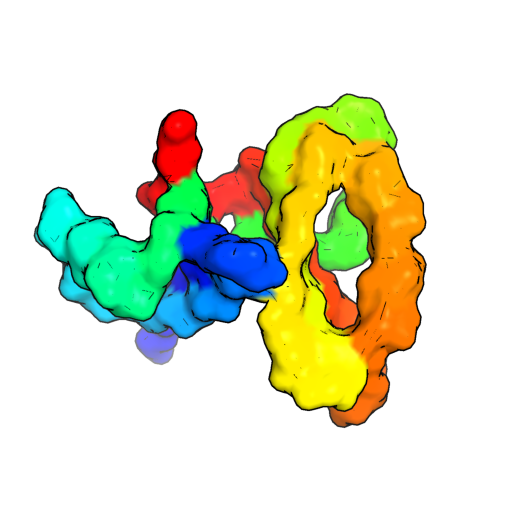08 C C . ILE A 1 76 ? 8.203 -9.900 0.304 1.00 88.38 76 ILE A C 1
ATOM 610 O O . ILE A 1 76 ? 8.133 -10.054 1.523 1.00 88.38 76 ILE A O 1
ATOM 614 N N . THR A 1 77 ? 8.041 -10.934 -0.524 1.00 85.56 77 THR A N 1
ATOM 615 C CA . THR A 1 77 ? 7.834 -12.306 -0.028 1.00 85.56 77 THR A CA 1
ATOM 616 C C . THR A 1 77 ? 9.152 -12.988 0.334 1.00 85.56 77 THR A C 1
ATOM 618 O O . THR A 1 77 ? 10.235 -12.559 -0.068 1.00 85.56 77 THR A O 1
ATOM 621 N N . LYS A 1 78 ? 9.072 -14.127 1.034 1.00 83.56 78 LYS A N 1
ATOM 622 C CA . LYS A 1 78 ? 10.223 -15.005 1.344 1.00 83.56 78 LYS A CA 1
ATOM 623 C C . LYS A 1 78 ? 11.063 -15.386 0.125 1.00 83.56 78 LYS A C 1
ATOM 625 O O . LYS A 1 78 ? 12.266 -15.599 0.245 1.00 83.56 78 LYS A O 1
ATOM 630 N N . GLU A 1 79 ? 10.445 -15.454 -1.045 1.00 83.94 79 GLU A N 1
ATOM 631 C CA . GLU A 1 79 ? 11.075 -15.768 -2.326 1.00 83.94 79 GLU A CA 1
ATOM 632 C C . GLU A 1 79 ? 11.692 -14.531 -3.005 1.00 83.94 79 GLU A C 1
ATOM 634 O O . GLU A 1 79 ? 12.157 -14.626 -4.137 1.00 83.94 79 GLU A O 1
ATOM 639 N N . SER A 1 80 ? 11.738 -13.381 -2.320 1.00 81.06 80 SER A N 1
ATOM 640 C CA . SER A 1 80 ? 12.176 -12.082 -2.859 1.00 81.06 80 SER A CA 1
ATOM 641 C C . SER A 1 80 ? 11.311 -11.569 -4.012 1.00 81.06 80 SER A C 1
ATOM 643 O O . SER A 1 80 ? 11.798 -10.873 -4.902 1.00 81.06 80 SER A O 1
ATOM 645 N N . VAL A 1 81 ? 10.027 -11.932 -4.018 1.00 82.56 81 VAL A N 1
ATOM 646 C CA . VAL A 1 81 ? 9.061 -11.454 -5.010 1.00 82.56 81 VAL A CA 1
ATOM 647 C C . VAL A 1 81 ? 8.337 -10.238 -4.443 1.00 82.56 81 VAL A C 1
ATOM 649 O O . VAL A 1 81 ? 7.847 -10.283 -3.318 1.00 82.56 81 VAL A O 1
ATOM 652 N N . HIS A 1 82 ? 8.249 -9.163 -5.225 1.00 84.94 82 HIS A N 1
ATOM 653 C CA . HIS A 1 82 ? 7.456 -7.986 -4.878 1.00 84.94 82 HIS A CA 1
ATOM 654 C C . HIS A 1 82 ? 6.008 -8.204 -5.317 1.00 84.94 82 HIS A C 1
ATOM 656 O O . HIS A 1 82 ? 5.742 -8.423 -6.501 1.00 84.94 82 HIS A O 1
ATOM 662 N N . VAL A 1 83 ? 5.076 -8.141 -4.370 1.00 88.38 83 VAL A N 1
ATOM 663 C CA . VAL A 1 83 ? 3.645 -8.355 -4.593 1.00 88.38 83 VAL A CA 1
ATOM 664 C C . VAL A 1 83 ? 2.865 -7.175 -4.040 1.00 88.38 83 VAL A C 1
ATOM 666 O O . VAL A 1 83 ? 3.048 -6.775 -2.894 1.00 88.38 83 VAL A O 1
ATOM 669 N N . GLY A 1 84 ? 1.986 -6.616 -4.863 1.00 92.50 84 GLY A N 1
ATOM 670 C CA . GLY A 1 84 ? 1.106 -5.529 -4.482 1.00 92.50 84 GLY A CA 1
ATOM 671 C C . GLY A 1 84 ? -0.316 -5.981 -4.165 1.00 92.50 84 GLY A C 1
ATOM 672 O O . GLY A 1 84 ? -0.894 -6.793 -4.889 1.00 92.50 84 GLY A O 1
ATOM 673 N N . HIS A 1 85 ? -0.901 -5.388 -3.127 1.00 94.12 85 HIS A N 1
ATOM 674 C CA . HIS A 1 85 ? -2.257 -5.658 -2.653 1.00 94.12 85 HIS A CA 1
ATOM 675 C C . HIS A 1 85 ? -3.082 -4.369 -2.587 1.00 94.12 85 HIS A C 1
ATOM 677 O O . HIS A 1 85 ? -2.543 -3.289 -2.337 1.00 94.12 85 HIS A O 1
ATOM 683 N N . GLU A 1 86 ? -4.393 -4.493 -2.785 1.00 95.31 86 GLU A N 1
ATOM 684 C CA . GLU A 1 86 ? -5.367 -3.403 -2.675 1.00 95.31 86 GLU A CA 1
ATOM 685 C C . GLU A 1 86 ? -6.441 -3.778 -1.649 1.00 95.31 86 GLU A C 1
ATOM 687 O O . GLU A 1 86 ? -6.968 -4.891 -1.680 1.00 95.31 86 GLU A O 1
ATOM 692 N N . PHE A 1 87 ? -6.788 -2.837 -0.770 1.00 95.88 87 PHE A N 1
ATOM 693 C CA . PHE A 1 87 ? -7.867 -2.979 0.210 1.00 95.88 87 PHE A CA 1
ATOM 694 C C . PHE A 1 87 ? -8.781 -1.754 0.174 1.00 95.88 87 PHE A C 1
ATOM 696 O O . PHE A 1 87 ? -8.324 -0.637 -0.079 1.00 95.88 87 PHE A O 1
ATOM 703 N N . SER A 1 88 ? -10.074 -1.945 0.446 1.00 95.75 88 SER A N 1
ATOM 704 C CA . SER A 1 88 ? -11.070 -0.860 0.400 1.00 95.75 88 SER A CA 1
ATOM 705 C C . SER A 1 88 ? -11.323 -0.211 1.764 1.00 95.75 88 SER A C 1
ATOM 707 O O . SER A 1 88 ? -11.970 0.836 1.854 1.00 95.75 88 SER A O 1
ATOM 709 N N . SER A 1 89 ? -10.826 -0.823 2.843 1.00 95.38 89 SER A N 1
ATOM 710 C CA . SER A 1 89 ? -10.990 -0.318 4.205 1.00 95.38 89 SER A CA 1
ATOM 711 C C . SER A 1 89 ? -9.845 -0.723 5.128 1.00 95.38 89 SER A C 1
ATOM 713 O O . SER A 1 89 ? -9.145 -1.711 4.893 1.00 95.38 89 SER A O 1
ATOM 715 N N . VAL A 1 90 ? -9.706 0.014 6.234 1.00 96.19 90 VAL A N 1
ATOM 716 C CA . VAL A 1 90 ? -8.758 -0.324 7.308 1.00 96.19 90 VAL A CA 1
ATOM 717 C C . VAL A 1 90 ? -9.064 -1.683 7.913 1.00 96.19 90 VAL A C 1
ATOM 719 O O . VAL A 1 90 ? -8.136 -2.435 8.184 1.00 96.19 90 VAL A O 1
ATOM 722 N N . ARG A 1 91 ? -10.344 -2.029 8.088 1.00 95.88 91 ARG A N 1
ATOM 723 C CA . ARG A 1 91 ? -10.740 -3.336 8.623 1.00 95.88 91 ARG A CA 1
ATOM 724 C C . ARG A 1 91 ? -10.204 -4.488 7.774 1.00 95.88 91 ARG A C 1
ATOM 726 O O . ARG A 1 91 ? -9.577 -5.389 8.320 1.00 95.88 91 ARG A O 1
ATOM 733 N N . GLU A 1 92 ? -10.410 -4.438 6.458 1.00 96.31 92 GLU A N 1
ATOM 734 C CA . GLU A 1 92 ? -9.915 -5.469 5.533 1.00 96.31 92 GLU A CA 1
ATOM 735 C C . GLU A 1 92 ? -8.391 -5.599 5.601 1.00 96.31 92 GLU A C 1
ATOM 737 O O . GLU A 1 92 ? -7.864 -6.707 5.719 1.00 96.31 92 GLU A O 1
ATOM 742 N N . LEU A 1 93 ? -7.681 -4.465 5.586 1.00 96.56 93 LEU A N 1
ATOM 743 C CA . LEU A 1 93 ? -6.227 -4.460 5.702 1.00 96.56 93 LEU A CA 1
ATOM 744 C C . LEU A 1 93 ? -5.773 -5.011 7.063 1.00 96.56 93 LEU A C 1
ATOM 746 O O . LEU A 1 93 ? -4.885 -5.854 7.113 1.00 96.56 93 LEU A O 1
ATOM 750 N N . ARG A 1 94 ? -6.405 -4.613 8.170 1.00 95.19 94 ARG A N 1
ATOM 751 C CA . ARG A 1 94 ? -6.061 -5.072 9.526 1.00 95.19 94 ARG A CA 1
ATOM 752 C C . ARG A 1 94 ? -6.259 -6.585 9.681 1.00 95.19 94 ARG A C 1
ATOM 754 O O . ARG A 1 94 ? -5.446 -7.241 10.325 1.00 95.19 94 ARG A O 1
ATOM 761 N N . GLU A 1 95 ? -7.296 -7.149 9.063 1.00 95.38 95 GLU A N 1
ATOM 762 C CA . GLU A 1 95 ? -7.539 -8.599 9.026 1.00 95.38 95 GLU A CA 1
ATOM 763 C C . GLU A 1 95 ? -6.512 -9.354 8.160 1.00 95.38 95 GLU A C 1
ATOM 765 O O . GLU A 1 95 ? -6.153 -10.495 8.471 1.00 95.38 95 GLU A O 1
ATOM 770 N N . ALA A 1 96 ? -6.021 -8.734 7.083 1.00 95.12 96 ALA A N 1
ATOM 771 C CA . ALA A 1 96 ? -5.045 -9.329 6.171 1.00 95.12 96 ALA A CA 1
ATOM 772 C C . ALA A 1 96 ? -3.589 -9.184 6.645 1.00 95.12 96 ALA A C 1
ATOM 774 O O . ALA A 1 96 ? -2.772 -10.071 6.385 1.00 95.12 96 ALA A O 1
ATOM 775 N N . LEU A 1 97 ? -3.268 -8.103 7.362 1.00 92.88 97 LEU A N 1
ATOM 776 C CA . LEU A 1 97 ? -1.907 -7.706 7.726 1.00 92.88 97 LEU A CA 1
ATOM 777 C C . LEU A 1 97 ? -1.105 -8.817 8.427 1.00 92.88 97 LEU A C 1
ATOM 779 O O . LEU A 1 97 ? 0.030 -9.047 8.011 1.00 92.88 97 LEU A O 1
ATOM 783 N N . PRO A 1 98 ? -1.651 -9.595 9.389 1.00 91.88 98 PRO A N 1
ATOM 784 C CA . PRO A 1 98 ? -0.909 -10.706 9.988 1.00 91.88 98 PRO A CA 1
ATOM 785 C C . PRO A 1 98 ? -0.426 -11.735 8.958 1.00 91.88 98 PRO A C 1
ATOM 787 O O . PRO A 1 98 ? 0.714 -12.184 9.019 1.00 91.88 98 PRO A O 1
ATOM 790 N N . LYS A 1 99 ? -1.256 -12.060 7.957 1.00 91.94 99 LYS A N 1
ATOM 791 C CA . LYS A 1 99 ? -0.893 -13.018 6.900 1.00 91.94 99 LYS A CA 1
ATOM 792 C C . LYS A 1 99 ? 0.177 -12.455 5.969 1.00 91.94 99 LYS A C 1
ATOM 794 O O . LYS A 1 99 ? 1.063 -13.197 5.552 1.00 91.94 99 LYS A O 1
ATOM 799 N N . LEU A 1 100 ? 0.104 -11.158 5.659 1.00 92.00 100 LEU A N 1
ATOM 800 C CA . LEU A 1 100 ? 1.139 -10.474 4.883 1.00 92.00 100 LEU A CA 1
ATOM 801 C C . LEU A 1 100 ? 2.477 -10.526 5.636 1.00 92.00 100 LEU A C 1
ATOM 803 O O . LEU A 1 100 ? 3.477 -10.979 5.087 1.00 92.00 100 LEU A O 1
ATOM 807 N N . LEU A 1 101 ? 2.473 -10.189 6.927 1.00 89.94 101 LEU A N 1
ATOM 808 C CA . LEU A 1 101 ? 3.654 -10.202 7.796 1.00 89.94 101 LEU A CA 1
ATOM 809 C C . LEU A 1 101 ? 4.229 -11.600 8.066 1.00 89.94 101 LEU A C 1
ATOM 811 O O . LEU A 1 101 ? 5.391 -11.711 8.460 1.00 89.94 101 LEU A O 1
ATOM 815 N N . ASP A 1 102 ? 3.445 -12.664 7.910 1.00 88.62 102 ASP A N 1
ATOM 816 C CA . ASP A 1 102 ? 3.923 -14.050 8.007 1.00 88.62 102 ASP A CA 1
ATOM 817 C C . ASP A 1 102 ? 4.574 -14.539 6.701 1.00 88.62 102 ASP A C 1
ATOM 819 O O . ASP A 1 102 ? 5.374 -15.485 6.712 1.00 88.62 102 ASP A O 1
ATOM 823 N N . GLY A 1 103 ? 4.242 -13.899 5.575 1.00 83.88 103 GLY A N 1
ATOM 824 C CA . GLY A 1 103 ? 4.734 -14.214 4.233 1.00 83.88 103 GLY A CA 1
ATOM 825 C C . GLY A 1 103 ? 6.036 -13.514 3.829 1.00 83.88 103 GLY A C 1
ATOM 826 O O . GLY A 1 103 ? 6.533 -13.791 2.739 1.00 83.88 103 GLY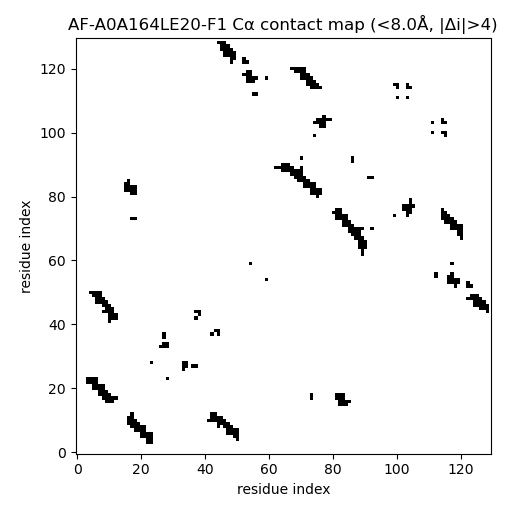 A O 1
ATOM 827 N N . VAL A 1 104 ? 6.593 -12.642 4.677 1.00 85.38 104 VAL A N 1
ATOM 828 C CA . VAL A 1 104 ? 7.775 -11.818 4.351 1.00 85.38 104 VAL A CA 1
ATOM 829 C C . VAL A 1 104 ? 9.113 -12.526 4.511 1.00 85.38 104 VAL A C 1
ATOM 831 O O . VAL A 1 104 ? 9.230 -13.515 5.251 1.00 85.38 104 VAL A O 1
ATOM 834 N N . ARG A 1 105 ? 10.141 -11.995 3.842 1.00 71.88 105 ARG A N 1
ATOM 835 C CA . ARG A 1 105 ? 11.517 -12.481 3.929 1.00 71.88 105 ARG A CA 1
ATOM 836 C C . ARG A 1 105 ? 12.124 -12.076 5.277 1.00 71.88 105 ARG A C 1
ATOM 838 O O . ARG A 1 105 ? 12.220 -10.909 5.622 1.00 71.88 105 ARG A O 1
ATOM 845 N N . ALA A 1 106 ? 12.532 -13.057 6.081 1.00 64.44 106 ALA A N 1
ATOM 846 C CA . ALA A 1 106 ? 13.020 -12.805 7.444 1.00 64.44 106 ALA A CA 1
ATOM 847 C C . ALA A 1 106 ? 14.495 -12.352 7.521 1.00 64.44 106 ALA A C 1
ATOM 849 O O . ALA A 1 106 ? 14.994 -12.095 8.616 1.00 64.44 106 ALA A O 1
ATOM 850 N N . ASP A 1 107 ? 15.220 -12.317 6.400 1.00 62.41 107 ASP A N 1
ATOM 851 C CA . ASP A 1 107 ? 16.671 -12.081 6.361 1.00 62.41 107 ASP A CA 1
ATOM 852 C C . ASP A 1 107 ? 17.070 -10.608 6.140 1.00 62.41 107 ASP A C 1
ATOM 854 O O . ASP A 1 107 ? 18.236 -10.264 6.350 1.00 62.41 107 ASP A O 1
ATOM 858 N N . LEU A 1 108 ? 16.115 -9.720 5.840 1.00 55.94 108 LEU A N 1
ATOM 859 C CA . LEU A 1 108 ? 16.271 -8.266 5.926 1.00 55.94 108 LEU A CA 1
ATOM 860 C C . LEU A 1 108 ? 16.157 -7.813 7.391 1.00 55.94 108 LEU A C 1
ATOM 862 O O . LEU A 1 108 ? 15.173 -7.230 7.820 1.00 55.94 108 LEU A O 1
ATOM 866 N N . LEU A 1 109 ? 17.176 -8.168 8.186 1.00 53.84 109 LEU A N 1
ATOM 867 C CA . LEU A 1 109 ? 17.502 -7.649 9.530 1.00 53.84 109 LEU A CA 1
ATOM 868 C C . LEU A 1 109 ? 16.327 -7.424 10.514 1.00 53.84 109 LEU A C 1
ATOM 870 O O . LEU A 1 109 ? 16.445 -6.635 11.447 1.00 53.84 109 LEU A O 1
ATOM 874 N N . GLY A 1 110 ? 15.231 -8.171 10.370 1.00 55.47 110 GLY A N 1
ATOM 875 C CA . GLY A 1 110 ? 14.114 -8.199 11.313 1.00 55.47 110 GLY A CA 1
ATOM 876 C C . GLY A 1 110 ? 13.096 -7.063 11.199 1.00 55.47 110 GLY A C 1
ATOM 877 O O . GLY A 1 110 ? 12.195 -7.026 12.038 1.00 55.47 110 GLY A O 1
ATOM 878 N N . ASP A 1 111 ? 13.192 -6.178 10.202 1.00 70.94 111 ASP A N 1
ATOM 879 C CA . ASP A 1 111 ? 12.271 -5.044 10.086 1.00 70.94 111 ASP A CA 1
ATOM 880 C C . ASP A 1 111 ? 11.134 -5.320 9.093 1.00 70.94 111 ASP A C 1
ATOM 882 O O . ASP A 1 111 ? 11.248 -5.097 7.887 1.00 70.94 111 ASP A O 1
ATOM 886 N N . LYS A 1 112 ? 10.012 -5.829 9.615 1.00 74.62 112 LYS A N 1
ATOM 887 C CA . LYS A 1 112 ? 8.822 -6.111 8.801 1.00 74.62 112 LYS A CA 1
ATOM 888 C C . LYS A 1 112 ? 8.181 -4.849 8.214 1.00 74.62 112 LYS A C 1
ATOM 890 O O . LYS A 1 112 ? 7.400 -4.983 7.276 1.00 74.62 112 LYS A O 1
ATOM 895 N N . GLU A 1 113 ? 8.486 -3.665 8.745 1.00 76.44 113 GLU A N 1
ATOM 896 C CA . GLU A 1 113 ? 8.012 -2.385 8.201 1.00 76.44 113 GLU A CA 1
ATOM 897 C C . GLU A 1 113 ? 8.554 -2.158 6.787 1.00 76.44 113 GLU A C 1
ATOM 899 O O . GLU A 1 113 ? 7.842 -1.670 5.917 1.00 76.44 113 GLU A O 1
ATOM 904 N N . LEU A 1 114 ? 9.792 -2.594 6.523 1.00 78.44 114 LEU A N 1
ATOM 905 C CA . LEU A 1 114 ? 10.419 -2.473 5.203 1.00 78.44 114 LEU A CA 1
ATOM 906 C C . LEU A 1 114 ? 9.937 -3.547 4.217 1.00 78.44 114 LEU A C 1
ATOM 908 O O . LEU A 1 114 ? 10.018 -3.365 3.005 1.00 78.44 114 LEU A O 1
ATOM 912 N N . GLU A 1 115 ? 9.427 -4.665 4.733 1.00 86.12 115 GLU A N 1
ATOM 913 C CA . GLU A 1 115 ? 8.919 -5.780 3.930 1.00 86.12 115 GLU A CA 1
ATOM 914 C C . GLU A 1 115 ? 7.433 -5.642 3.583 1.00 86.12 115 GLU A C 1
ATOM 916 O O . GLU A 1 115 ? 6.981 -6.241 2.606 1.00 86.12 115 GLU A O 1
ATOM 921 N N . VAL A 1 116 ? 6.662 -4.906 4.391 1.00 91.38 116 VAL A N 1
ATOM 922 C CA . VAL A 1 116 ? 5.246 -4.598 4.154 1.00 91.38 116 VAL A CA 1
ATOM 923 C C . VAL A 1 116 ? 5.040 -3.096 4.278 1.00 91.38 116 VAL A C 1
ATOM 925 O O . VAL A 1 116 ? 4.886 -2.582 5.381 1.00 91.38 116 VAL A O 1
ATOM 928 N N . VAL A 1 117 ? 4.980 -2.402 3.148 1.00 92.88 117 VAL A N 1
ATOM 929 C CA . VAL A 1 117 ? 4.843 -0.941 3.104 1.00 92.88 117 VAL A CA 1
ATOM 930 C C . VAL A 1 117 ? 3.390 -0.572 2.829 1.00 92.88 117 VAL A C 1
ATOM 932 O O . VAL A 1 117 ? 2.789 -1.073 1.874 1.00 92.88 117 VAL A O 1
ATOM 935 N N . ILE A 1 118 ? 2.813 0.294 3.665 1.00 95.00 118 ILE A N 1
ATOM 936 C CA . ILE A 1 118 ? 1.392 0.659 3.625 1.00 95.00 118 ILE A CA 1
ATOM 937 C C . ILE A 1 118 ? 1.234 2.077 3.078 1.00 95.00 118 ILE A C 1
ATOM 939 O O . ILE A 1 118 ? 1.730 3.036 3.659 1.00 95.00 118 ILE A O 1
ATOM 943 N N . TYR A 1 119 ? 0.455 2.222 2.007 1.00 94.62 119 TYR A N 1
ATOM 944 C CA . TYR A 1 119 ? 0.107 3.513 1.423 1.00 94.62 119 TYR A CA 1
ATOM 945 C C . TYR A 1 119 ? -1.373 3.837 1.681 1.00 94.62 119 TYR A C 1
ATOM 947 O O . TYR A 1 119 ? -2.258 3.170 1.121 1.00 94.62 119 TYR A O 1
ATOM 955 N N . PRO A 1 120 ? -1.677 4.862 2.499 1.00 94.00 120 PRO A N 1
ATOM 956 C CA . PRO A 1 120 ? -3.049 5.208 2.845 1.00 94.00 120 PRO A CA 1
ATOM 957 C C . PRO A 1 120 ? -3.810 5.884 1.685 1.00 94.00 120 PRO A C 1
ATOM 959 O O . PRO A 1 120 ? -3.216 6.338 0.703 1.00 94.00 120 PRO A O 1
ATOM 962 N N . PRO A 1 121 ? -5.150 5.985 1.759 1.00 91.88 121 PRO A N 1
ATOM 963 C CA . PRO A 1 121 ? -5.973 6.598 0.714 1.00 91.88 121 PRO A CA 1
ATOM 964 C C . PRO A 1 121 ? -5.768 8.109 0.569 1.00 91.88 121 PRO A C 1
ATOM 966 O O . PRO A 1 121 ? -6.077 8.660 -0.487 1.00 91.88 121 PRO A O 1
ATOM 969 N N . ASN A 1 122 ? -5.280 8.767 1.620 1.00 88.75 122 ASN A N 1
ATOM 970 C CA . ASN A 1 122 ? -4.978 10.196 1.676 1.00 88.75 122 ASN A CA 1
ATOM 971 C C . ASN A 1 122 ? -3.482 10.503 1.505 1.00 88.75 122 ASN A C 1
ATOM 973 O O . ASN A 1 122 ? -3.094 11.644 1.731 1.00 88.75 122 ASN A O 1
ATOM 977 N N . ALA A 1 123 ? -2.662 9.509 1.150 1.00 88.06 123 ALA A N 1
ATOM 978 C CA . ALA A 1 123 ? -1.259 9.727 0.819 1.00 88.06 123 ALA A CA 1
ATOM 979 C C . ALA A 1 123 ? -1.111 10.739 -0.327 1.00 88.06 123 ALA A C 1
ATOM 981 O O . ALA A 1 123 ? -1.941 10.785 -1.241 1.00 88.06 123 ALA A O 1
ATOM 982 N N . ASP A 1 124 ? -0.038 11.522 -0.282 1.00 84.44 124 ASP A N 1
ATOM 983 C CA . ASP A 1 124 ? 0.259 12.536 -1.282 1.00 84.44 124 ASP A CA 1
ATOM 984 C C . ASP A 1 124 ? 0.589 11.864 -2.620 1.00 84.44 124 ASP A C 1
ATOM 986 O O . ASP A 1 124 ? 1.524 11.068 -2.749 1.00 84.44 124 ASP A O 1
ATOM 990 N N . THR A 1 125 ? -0.209 12.179 -3.643 1.00 79.50 125 THR A N 1
ATOM 991 C CA . THR A 1 125 ? -0.052 11.624 -4.991 1.00 79.50 125 THR A CA 1
ATOM 992 C C . THR A 1 125 ? 0.282 12.707 -5.999 1.00 79.50 125 THR A C 1
ATOM 994 O O . THR A 1 125 ? -0.403 13.728 -6.057 1.00 79.50 125 THR A O 1
ATOM 997 N N . VAL A 1 126 ? 1.236 12.428 -6.884 1.00 79.25 126 VAL A N 1
ATOM 998 C CA . VAL A 1 126 ? 1.476 13.243 -8.089 1.00 79.25 126 VAL A CA 1
ATOM 999 C C . VAL A 1 126 ? 0.556 12.858 -9.242 1.00 79.25 126 VAL A C 1
ATOM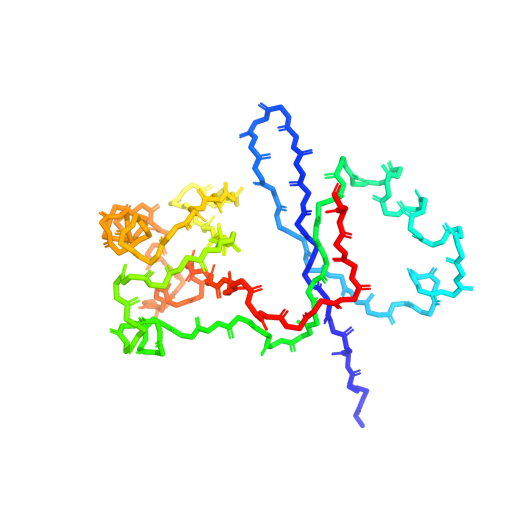 1001 O O . VAL A 1 126 ? 0.306 13.663 -10.136 1.00 79.25 126 VAL A O 1
ATOM 1004 N N . TYR A 1 127 ? 0.035 11.629 -9.223 1.00 75.50 127 TYR A N 1
ATOM 1005 C CA . TYR A 1 127 ? -0.884 11.120 -10.232 1.00 75.50 127 TYR A CA 1
ATOM 1006 C C . TYR A 1 127 ? -1.830 10.071 -9.643 1.00 75.50 127 TYR A C 1
ATOM 1008 O O . TYR A 1 127 ? -1.432 9.222 -8.842 1.00 75.50 127 TYR A O 1
ATOM 1016 N N . LYS A 1 128 ? -3.084 10.099 -10.099 1.00 73.50 128 LYS A N 1
ATOM 1017 C CA . LYS A 1 128 ? -4.094 9.078 -9.828 1.00 73.50 128 LYS A CA 1
ATOM 1018 C C . LYS A 1 128 ? -5.018 8.959 -11.037 1.00 73.50 128 LYS A C 1
ATOM 1020 O O . LYS A 1 128 ? -5.568 9.965 -11.488 1.00 73.50 128 LYS A O 1
ATOM 1025 N N . LYS A 1 129 ? -5.225 7.736 -11.523 1.00 72.69 129 LYS A N 1
ATOM 1026 C CA . LYS A 1 129 ? -6.226 7.450 -12.556 1.00 72.69 129 LYS A CA 1
ATOM 1027 C C . LYS A 1 129 ? -7.634 7.557 -11.941 1.00 72.69 129 LYS A C 1
ATOM 1029 O O . LYS A 1 129 ? -7.859 7.018 -10.854 1.00 72.69 129 LYS A O 1
ATOM 1034 N N . GLN A 1 130 ? -8.521 8.331 -12.578 1.00 59.88 130 GLN A N 1
ATOM 1035 C CA . GLN A 1 130 ? -9.911 8.550 -12.134 1.00 59.88 130 GLN A CA 1
ATOM 1036 C C . GLN A 1 130 ? -10.788 7.322 -12.359 1.00 59.88 130 GLN A C 1
ATOM 1038 O O . GLN A 1 130 ? -10.591 6.649 -13.396 1.00 59.88 130 GLN A O 1
#

Foldseek 3Di:
DDPFWWKWWWAQDPQGIFIDIDTPDVQCPVDPCNVVVCCVVGPHTAFMATPPLWDFVVVLVPDDQADFAWKKKWAQFLVRDIHIDIDGTSVVCVVCVVVRLVGHNCPPPRDSCVRIIIHDRPGHTPDGDD

Secondary structure (DSSP, 8-state):
-----EEEEEEEETTEEEEEEEE--TTSSSSTTHHHHHHHHSSSEEEEEPTT--B-HHHHHTS-TT-EEEEEEEEEBTTS-EEEEEEEEHHHHHHHHHHHHHSB-TTSTT-HHHHEEEE-TTS-EEEE--